Protein AF-A0A7W7PLB2-F1 (afdb_monomer_lite)

Foldseek 3Di:
DDDDPNADDDWDKAKAWPAKDAFCVPDDPHDGGFIKTKMKIKGKDFQVNHCPPCVVVVVVVPPDDDRIDMDIDIDMDTDDD

pLDDT: mean 78.59, std 14.05, range [53.31, 96.69]

Sequence (81 aa):
MLNLHGVNRNVSLDTRYLGIGTGTGTGTGTIMGETRAACSASTELHREGFTLDWRSMIRRGIAMIGATMRVELDIQAVPQE

Secondary structure (DSSP, 8-state):
-EEETTEEE----EEEEEEEEE--S-STT--TT-EEEEEEEEEEEEGGGGT--THHHHTTT-----SEEEEEEEEEE----

Structure (mmCIF, N/CA/C/O backbone):
data_AF-A0A7W7PLB2-F1
#
_entry.id   AF-A0A7W7PLB2-F1
#
loop_
_atom_site.group_PDB
_atom_site.id
_atom_site.type_symbol
_atom_site.label_atom_id
_atom_site.label_alt_id
_atom_site.label_comp_id
_atom_site.label_asym_id
_atom_site.label_entity_id
_atom_site.label_seq_id
_atom_site.pdbx_PDB_ins_code
_atom_site.Cartn_x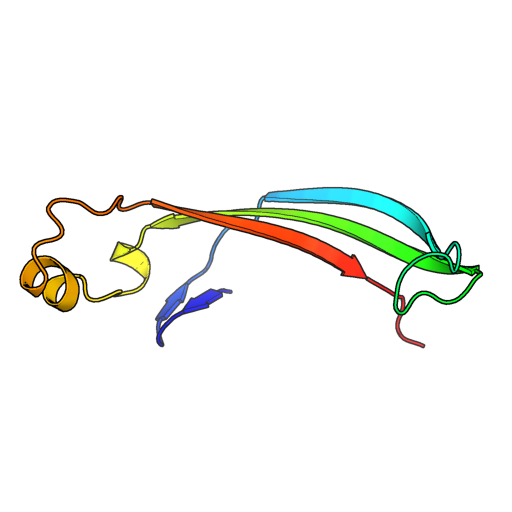
_atom_site.Cartn_y
_atom_site.Cartn_z
_atom_site.occupancy
_atom_site.B_iso_or_equiv
_atom_site.auth_seq_id
_atom_site.auth_comp_id
_atom_site.auth_asym_id
_atom_site.auth_atom_id
_atom_site.pdbx_PDB_model_num
ATOM 1 N N . MET A 1 1 ? -2.071 -7.631 4.648 1.00 81.94 1 MET A N 1
ATOM 2 C CA . MET A 1 1 ? -2.694 -7.286 5.947 1.00 81.94 1 MET A CA 1
ATOM 3 C C . MET A 1 1 ? -1.890 -6.148 6.553 1.00 81.94 1 MET A C 1
ATOM 5 O O . MET A 1 1 ? -0.671 -6.242 6.518 1.00 81.94 1 MET A O 1
ATOM 9 N N . LEU A 1 2 ? -2.533 -5.090 7.048 1.00 87.50 2 LEU A N 1
ATOM 10 C CA . LEU A 1 2 ? -1.854 -3.972 7.709 1.00 87.50 2 LEU A CA 1
ATOM 11 C C . LEU A 1 2 ? -1.963 -4.142 9.226 1.00 87.50 2 LEU A C 1
ATOM 13 O O . LEU A 1 2 ? -3.075 -4.251 9.746 1.00 87.50 2 LEU A O 1
ATOM 17 N N . ASN A 1 3 ? -0.817 -4.161 9.911 1.00 88.88 3 ASN A N 1
ATOM 18 C CA . ASN A 1 3 ? -0.741 -3.980 11.357 1.00 88.88 3 ASN A CA 1
ATOM 19 C C . ASN A 1 3 ? -0.385 -2.521 11.636 1.00 88.88 3 ASN A C 1
ATOM 21 O O . ASN A 1 3 ? 0.651 -2.041 11.177 1.00 88.88 3 ASN A O 1
ATOM 25 N N . LEU A 1 4 ? -1.233 -1.826 12.385 1.00 84.62 4 LEU A N 1
ATOM 26 C CA . LEU A 1 4 ? -0.942 -0.478 12.849 1.00 84.62 4 LEU A CA 1
ATOM 27 C C . LEU A 1 4 ? -1.391 -0.344 14.299 1.00 84.62 4 LEU A C 1
ATOM 29 O O . LEU A 1 4 ? -2.554 -0.582 14.615 1.00 84.62 4 LEU A O 1
ATOM 33 N N . HIS A 1 5 ? -0.457 0.025 15.178 1.00 82.88 5 HIS A N 1
ATOM 34 C CA . HIS A 1 5 ? -0.715 0.241 16.606 1.00 82.88 5 HIS A CA 1
ATOM 35 C C . HIS A 1 5 ? -1.458 -0.939 17.279 1.00 82.88 5 HIS A C 1
ATOM 37 O O . HIS A 1 5 ? -2.395 -0.761 18.057 1.00 82.88 5 HIS A O 1
ATOM 43 N N . GLY A 1 6 ? -1.061 -2.171 16.944 1.00 80.62 6 GLY A N 1
ATOM 44 C CA . GLY A 1 6 ? -1.663 -3.390 17.494 1.00 80.62 6 GLY A CA 1
ATOM 45 C C . GLY A 1 6 ? -2.991 -3.810 16.852 1.00 80.62 6 GLY A C 1
ATOM 46 O O . GLY A 1 6 ? -3.500 -4.877 17.184 1.00 80.62 6 GLY A O 1
ATOM 47 N N . VAL A 1 7 ? -3.531 -3.037 15.904 1.00 80.88 7 VAL A N 1
ATOM 48 C CA . VAL A 1 7 ? -4.724 -3.413 15.136 1.00 80.88 7 VAL A CA 1
ATOM 49 C C . VAL A 1 7 ? -4.325 -4.030 13.804 1.00 80.88 7 VAL A C 1
ATOM 51 O O . VAL A 1 7 ? -3.590 -3.427 13.024 1.00 80.88 7 VAL A O 1
ATOM 54 N N . ASN A 1 8 ? -4.868 -5.215 13.526 1.00 87.50 8 ASN A N 1
ATOM 55 C CA . ASN A 1 8 ? -4.741 -5.896 12.243 1.00 87.50 8 ASN A CA 1
ATOM 56 C C . ASN A 1 8 ? -6.000 -5.694 11.411 1.00 87.50 8 ASN A C 1
ATOM 58 O O . ASN A 1 8 ? -7.101 -6.025 11.853 1.00 87.50 8 ASN A O 1
ATOM 62 N N . ARG A 1 9 ? -5.838 -5.199 10.184 1.00 84.31 9 ARG A N 1
ATOM 63 C CA . ARG A 1 9 ? -6.953 -5.042 9.248 1.00 84.31 9 ARG A CA 1
ATOM 64 C C . ARG A 1 9 ? -6.521 -5.337 7.816 1.00 84.31 9 ARG A C 1
ATOM 66 O O . ARG A 1 9 ? -5.384 -5.078 7.413 1.00 84.31 9 ARG A O 1
ATOM 73 N N . ASN A 1 10 ? -7.446 -5.877 7.029 1.00 90.75 10 ASN A N 1
ATOM 74 C CA . ASN A 1 10 ? -7.265 -6.002 5.590 1.00 90.75 10 ASN A CA 1
ATOM 75 C C . ASN A 1 10 ? -7.516 -4.643 4.940 1.00 90.75 10 ASN A C 1
ATOM 77 O O . ASN A 1 10 ? -8.554 -4.025 5.166 1.00 90.75 10 ASN A O 1
ATOM 81 N N . VAL A 1 11 ? -6.549 -4.190 4.151 1.00 90.31 11 VAL A N 1
ATOM 82 C CA . VAL A 1 11 ? -6.611 -2.938 3.399 1.00 90.31 11 VAL A CA 1
ATOM 83 C C . VAL A 1 11 ? -6.364 -3.263 1.935 1.00 90.31 11 VAL A C 1
ATOM 85 O O . VAL A 1 11 ? -5.501 -4.090 1.627 1.00 90.31 11 VAL A O 1
ATOM 88 N N . SER A 1 12 ? -7.143 -2.652 1.049 1.00 93.06 12 SER A N 1
ATOM 89 C CA . SER A 1 12 ? -6.914 -2.751 -0.390 1.00 93.06 12 SER A CA 1
ATOM 90 C C . SER A 1 12 ? -5.794 -1.800 -0.775 1.00 93.06 12 SER A C 1
ATOM 92 O O . SER A 1 12 ? -5.791 -0.647 -0.346 1.00 93.06 12 SER A O 1
ATOM 94 N N . LEU A 1 13 ? -4.853 -2.289 -1.572 1.00 94.00 13 LEU A N 1
ATOM 95 C CA . LEU A 1 13 ? -3.730 -1.509 -2.064 1.00 94.00 13 LEU A CA 1
ATOM 96 C C . LEU A 1 13 ? -3.865 -1.385 -3.582 1.00 94.00 13 LEU A C 1
ATOM 98 O O . LEU A 1 13 ? -3.766 -2.387 -4.292 1.00 94.00 13 LEU A O 1
ATOM 102 N N . ASP A 1 14 ? -4.110 -0.174 -4.071 1.00 94.81 14 ASP A N 1
ATOM 103 C CA . ASP A 1 14 ? -4.092 0.101 -5.504 1.00 94.81 14 ASP A CA 1
ATOM 104 C C . ASP A 1 14 ? -2.638 0.118 -5.959 1.00 94.81 14 ASP A C 1
ATOM 106 O O . ASP A 1 14 ? -1.861 0.956 -5.512 1.00 94.81 14 ASP A O 1
ATOM 110 N N . THR A 1 15 ? -2.248 -0.861 -6.770 1.00 95.31 15 THR A N 1
ATOM 111 C CA . THR A 1 15 ? -0.849 -1.070 -7.150 1.00 95.31 15 THR A CA 1
ATOM 112 C C . THR A 1 15 ? -0.696 -0.921 -8.649 1.00 95.31 15 THR A C 1
ATOM 114 O O . THR A 1 15 ? -1.391 -1.579 -9.426 1.00 95.31 15 THR A O 1
ATOM 117 N N . ARG A 1 16 ? 0.270 -0.104 -9.063 1.00 96.69 16 ARG A N 1
ATOM 118 C CA . ARG A 1 16 ? 0.617 0.118 -10.458 1.00 96.69 16 ARG A CA 1
ATOM 119 C C . ARG A 1 16 ? 2.029 -0.368 -10.732 1.00 96.69 16 ARG A C 1
ATOM 121 O O . ARG A 1 16 ? 2.997 0.075 -10.120 1.00 96.69 16 ARG A O 1
ATOM 128 N N . TYR A 1 17 ? 2.148 -1.253 -11.711 1.00 94.00 17 TYR A N 1
ATOM 129 C CA . TYR A 1 17 ? 3.441 -1.645 -12.248 1.00 94.00 17 TYR A CA 1
ATOM 130 C C . TYR A 1 17 ? 3.999 -0.530 -13.140 1.00 94.00 17 TYR A C 1
ATOM 132 O O . TYR A 1 17 ? 3.315 -0.062 -14.053 1.00 94.00 17 TYR A O 1
ATOM 140 N N . LEU A 1 18 ? 5.224 -0.089 -12.853 1.00 92.31 18 LEU A N 1
ATOM 141 C CA . LEU A 1 18 ? 5.887 1.011 -13.560 1.00 92.31 18 LEU A CA 1
ATOM 142 C C . LEU A 1 18 ? 6.901 0.518 -14.597 1.00 92.31 18 LEU A C 1
ATOM 144 O O . LEU A 1 18 ? 7.315 1.291 -15.456 1.00 92.31 18 LEU A O 1
ATOM 148 N N . GLY A 1 19 ? 7.266 -0.762 -14.549 1.00 90.69 19 GLY A N 1
ATOM 149 C CA . GLY A 1 19 ? 8.179 -1.381 -15.500 1.00 90.69 19 GLY A CA 1
ATOM 150 C C . GLY A 1 19 ? 9.383 -2.032 -14.834 1.00 90.69 19 GLY A C 1
ATOM 151 O O . GLY A 1 19 ? 9.553 -1.998 -13.614 1.00 90.69 19 GLY A O 1
ATOM 152 N N . ILE A 1 20 ? 10.225 -2.619 -15.679 1.00 90.06 20 ILE A N 1
ATOM 153 C CA . ILE A 1 20 ? 11.547 -3.122 -15.320 1.00 90.06 20 ILE A CA 1
ATOM 154 C C . ILE A 1 20 ? 12.582 -2.232 -15.998 1.00 90.06 20 ILE A C 1
ATOM 156 O O . ILE A 1 20 ? 12.442 -1.888 -17.172 1.00 90.06 20 ILE A O 1
ATOM 160 N N . GLY A 1 21 ? 13.619 -1.872 -15.256 1.00 85.00 21 GLY A N 1
ATOM 161 C CA . GLY A 1 21 ? 14.776 -1.148 -15.753 1.00 85.00 21 GLY A CA 1
ATOM 162 C C . GLY A 1 21 ? 16.064 -1.764 -15.231 1.00 85.00 21 GLY A C 1
ATOM 163 O O . GLY A 1 21 ? 16.073 -2.518 -14.260 1.00 85.00 21 GLY A O 1
ATOM 164 N N . THR A 1 22 ? 17.168 -1.437 -15.883 1.00 82.12 22 THR A N 1
ATOM 165 C CA . THR A 1 22 ? 18.508 -1.783 -15.412 1.00 82.12 22 THR A CA 1
ATOM 166 C C . THR A 1 22 ? 19.096 -0.613 -14.637 1.00 82.12 22 THR A C 1
ATOM 168 O O . THR A 1 22 ? 19.019 0.529 -15.095 1.00 82.12 22 THR A O 1
ATOM 171 N N . GLY A 1 23 ? 19.708 -0.888 -13.487 1.00 73.06 23 GLY A N 1
ATOM 172 C CA . GLY A 1 23 ? 20.448 0.104 -12.718 1.00 73.06 23 GLY A CA 1
ATOM 173 C C . GLY A 1 23 ? 21.524 0.764 -13.581 1.00 73.06 23 GLY A C 1
ATOM 174 O O . GLY A 1 23 ? 22.361 0.087 -14.176 1.00 73.06 23 GLY A O 1
ATOM 175 N N . THR A 1 24 ? 21.498 2.093 -13.660 1.00 68.69 24 THR A N 1
ATOM 176 C CA . THR A 1 24 ? 22.441 2.895 -14.458 1.00 68.69 24 THR A CA 1
ATOM 177 C C . THR A 1 24 ? 23.708 3.271 -13.684 1.00 68.69 24 THR A C 1
ATOM 179 O O . THR A 1 24 ? 24.521 4.034 -14.189 1.00 68.69 24 THR A O 1
ATOM 182 N N . GLY A 1 25 ? 23.870 2.796 -12.441 1.00 62.03 25 GLY A N 1
ATOM 183 C CA . GLY A 1 25 ? 25.024 3.083 -11.576 1.00 62.03 25 GLY A CA 1
ATOM 184 C C . GLY A 1 25 ? 25.187 4.548 -11.147 1.00 62.03 25 GLY A C 1
ATOM 185 O O . GLY A 1 25 ? 26.195 4.893 -10.540 1.00 62.03 25 GLY A O 1
ATOM 186 N N . THR A 1 26 ? 24.228 5.423 -11.464 1.00 63.31 26 THR A N 1
ATOM 187 C CA . THR A 1 26 ? 24.282 6.869 -11.179 1.00 63.31 26 THR A CA 1
ATOM 188 C C . THR A 1 26 ? 23.549 7.279 -9.896 1.00 63.31 26 THR A C 1
ATOM 190 O O . THR A 1 26 ? 23.589 8.451 -9.528 1.00 63.31 26 THR A O 1
ATOM 193 N N . GLY A 1 27 ? 22.898 6.338 -9.198 1.00 60.56 27 GLY A N 1
ATOM 194 C CA . GLY A 1 27 ? 22.221 6.563 -7.914 1.00 60.56 27 GLY A CA 1
ATOM 195 C C . GLY A 1 27 ? 22.925 5.883 -6.734 1.00 60.56 27 GLY A C 1
ATOM 196 O O . GLY A 1 27 ? 23.505 4.805 -6.892 1.00 60.56 27 GLY A O 1
ATOM 197 N N . THR A 1 28 ? 22.847 6.488 -5.542 1.00 53.31 28 THR A N 1
ATOM 198 C CA . THR A 1 28 ? 23.397 5.949 -4.284 1.00 53.31 28 THR A CA 1
ATOM 199 C C . THR A 1 28 ? 22.854 4.540 -4.022 1.00 53.31 28 THR A C 1
ATOM 201 O O . THR A 1 28 ? 21.681 4.379 -3.702 1.00 53.31 28 THR A O 1
ATOM 204 N N . GLY A 1 29 ? 23.704 3.518 -4.173 1.00 61.31 29 GLY A N 1
ATOM 205 C CA . GLY A 1 29 ? 23.346 2.114 -3.922 1.00 61.31 29 GLY A CA 1
ATOM 206 C C . GLY A 1 29 ? 22.823 1.324 -5.130 1.00 61.31 29 GLY A C 1
ATOM 207 O O . GLY A 1 29 ? 22.183 0.294 -4.932 1.00 61.31 29 GLY A O 1
ATOM 208 N N . THR A 1 30 ? 23.071 1.775 -6.366 1.00 60.91 30 THR A N 1
ATOM 209 C CA . THR A 1 30 ? 22.745 1.007 -7.587 1.00 60.91 30 THR A CA 1
ATOM 210 C C . THR A 1 30 ? 23.992 0.421 -8.246 1.00 60.91 30 THR A C 1
ATOM 212 O O . THR A 1 30 ? 24.992 1.118 -8.413 1.00 60.91 30 THR A O 1
ATOM 215 N N . ILE A 1 31 ? 23.925 -0.851 -8.650 1.00 70.81 31 ILE A N 1
ATOM 216 C CA . ILE A 1 31 ? 24.976 -1.513 -9.434 1.00 70.81 31 ILE A CA 1
ATOM 217 C C . ILE A 1 31 ? 24.616 -1.402 -10.922 1.00 70.81 31 ILE A C 1
ATOM 219 O O . ILE A 1 31 ? 23.458 -1.566 -11.311 1.00 70.81 31 ILE A O 1
ATOM 223 N N . MET A 1 32 ? 25.612 -1.099 -11.758 1.00 76.44 32 MET A N 1
ATOM 224 C CA . MET A 1 32 ? 25.466 -1.101 -13.218 1.00 76.44 32 MET A CA 1
ATOM 225 C C . MET A 1 32 ? 24.955 -2.464 -13.702 1.00 76.44 32 MET A C 1
ATOM 227 O O . MET A 1 32 ? 25.584 -3.487 -13.442 1.00 76.44 32 MET A O 1
ATOM 231 N N . GLY A 1 33 ? 23.837 -2.468 -14.427 1.00 74.56 33 GLY A N 1
ATOM 232 C CA . GLY A 1 33 ? 23.275 -3.677 -15.040 1.00 74.56 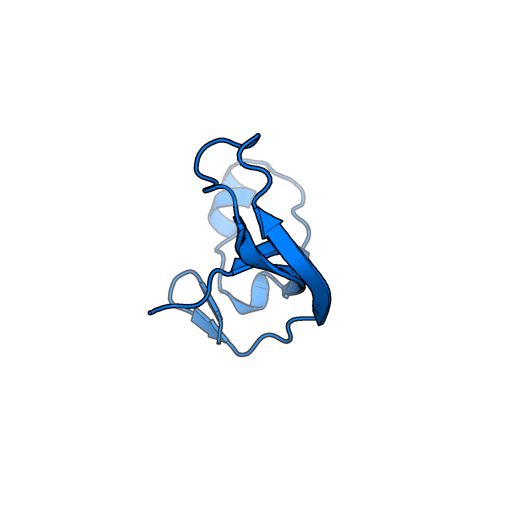33 GLY A CA 1
ATOM 233 C C . GLY A 1 33 ? 22.370 -4.517 -14.134 1.00 74.56 33 GLY A C 1
ATOM 234 O O . GLY A 1 33 ? 21.831 -5.523 -14.589 1.00 74.56 33 GLY A O 1
ATOM 235 N N . GLU A 1 34 ? 22.142 -4.10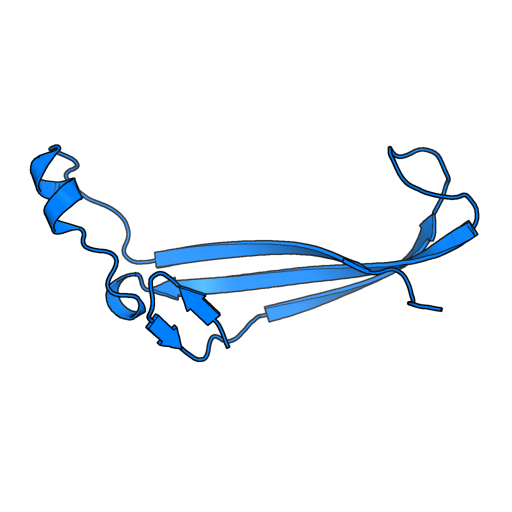9 -12.884 1.00 82.56 34 GLU A N 1
ATOM 236 C CA . GLU A 1 34 ? 21.216 -4.805 -11.987 1.00 82.56 34 GLU A CA 1
ATOM 237 C C . GLU A 1 34 ? 19.767 -4.649 -12.473 1.00 82.56 34 GLU A C 1
ATOM 239 O O . GLU A 1 34 ? 19.286 -3.531 -12.669 1.00 82.56 34 GLU A O 1
ATOM 244 N N . THR A 1 35 ? 19.055 -5.762 -12.663 1.00 85.94 35 THR A N 1
ATOM 245 C CA . THR A 1 35 ? 17.636 -5.729 -13.046 1.00 85.94 35 THR A CA 1
ATOM 246 C C . THR A 1 35 ? 16.793 -5.278 -11.861 1.00 85.94 35 THR A C 1
ATOM 248 O O . THR A 1 35 ? 16.879 -5.846 -10.776 1.00 85.94 35 THR A O 1
ATOM 251 N N . ARG A 1 36 ? 15.948 -4.270 -12.070 1.00 88.38 36 ARG 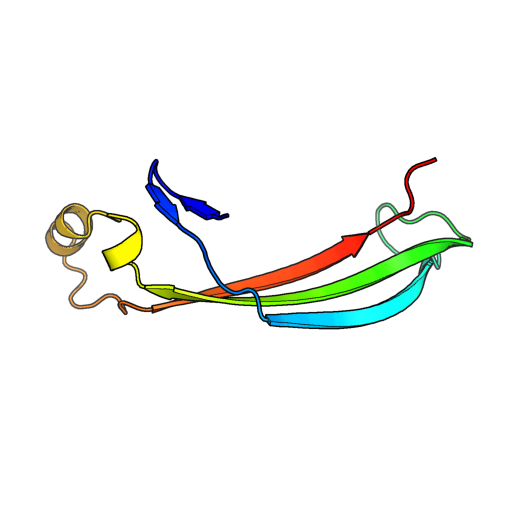A N 1
ATOM 252 C CA . ARG A 1 36 ? 15.060 -3.707 -11.054 1.00 88.38 36 ARG A CA 1
ATOM 253 C C . ARG A 1 36 ? 13.650 -3.580 -11.597 1.00 88.38 36 ARG A C 1
ATOM 255 O O . ARG A 1 36 ? 13.457 -3.091 -12.705 1.00 88.38 36 ARG A O 1
ATOM 262 N N . ALA A 1 37 ? 12.666 -3.971 -10.802 1.00 90.88 37 ALA A N 1
ATOM 263 C CA . ALA A 1 37 ? 11.266 -3.667 -11.058 1.00 90.88 37 ALA A CA 1
ATOM 264 C C . ALA A 1 37 ? 10.843 -2.460 -10.218 1.00 90.88 37 ALA A C 1
ATOM 266 O O . ALA A 1 37 ? 11.225 -2.346 -9.052 1.00 90.88 37 ALA A O 1
ATOM 267 N N . ALA A 1 38 ? 10.039 -1.579 -10.802 1.00 91.25 38 ALA A N 1
ATOM 268 C CA . ALA A 1 38 ? 9.420 -0.470 -10.097 1.00 91.25 38 ALA A CA 1
ATOM 269 C C . ALA A 1 38 ? 7.902 -0.660 -10.052 1.00 91.25 38 ALA A C 1
ATOM 271 O O . ALA A 1 38 ? 7.262 -1.015 -11.050 1.00 91.25 38 ALA A O 1
ATOM 272 N N . CYS A 1 39 ? 7.314 -0.389 -8.896 1.00 93.81 39 CYS A N 1
ATOM 273 C CA . CYS A 1 39 ? 5.876 -0.245 -8.751 1.00 93.81 39 CYS A CA 1
ATOM 274 C C . CYS A 1 39 ? 5.558 0.900 -7.794 1.00 93.81 39 CYS A C 1
ATOM 276 O O . CYS A 1 39 ? 6.326 1.197 -6.881 1.00 93.81 39 CYS A O 1
ATOM 278 N N . SER A 1 40 ? 4.423 1.548 -8.020 1.00 95.44 40 SER A N 1
ATOM 279 C CA . SER A 1 40 ? 3.834 2.451 -7.041 1.00 95.44 40 SER A CA 1
ATOM 280 C C . SER A 1 40 ? 2.591 1.807 -6.461 1.00 95.44 40 SER A C 1
ATOM 282 O O . SER A 1 40 ? 1.922 1.005 -7.121 1.00 95.44 40 SER A O 1
ATOM 284 N N . ALA A 1 41 ? 2.287 2.127 -5.213 1.00 95.62 41 ALA A N 1
ATOM 285 C CA . ALA A 1 41 ? 1.091 1.627 -4.574 1.00 95.62 41 ALA A CA 1
ATOM 286 C C . ALA A 1 41 ? 0.474 2.681 -3.657 1.00 95.62 41 ALA A C 1
ATOM 288 O O . ALA A 1 41 ? 1.189 3.438 -3.003 1.00 95.62 41 ALA A O 1
ATOM 289 N N . SER A 1 42 ? -0.853 2.740 -3.605 1.00 95.56 42 SER A N 1
ATOM 290 C CA . SER A 1 42 ? -1.571 3.700 -2.775 1.00 95.56 42 SER A CA 1
ATOM 291 C C . SER A 1 42 ? -2.766 3.076 -2.066 1.00 95.56 42 SER A C 1
ATOM 293 O O . SER A 1 42 ? -3.354 2.092 -2.520 1.00 95.56 42 SER A O 1
ATOM 295 N N . THR A 1 43 ? -3.115 3.627 -0.909 1.00 94.62 43 THR A N 1
ATOM 296 C CA . THR A 1 43 ? -4.334 3.255 -0.187 1.00 94.62 43 THR A CA 1
ATOM 297 C C . THR A 1 43 ? -4.811 4.399 0.692 1.00 94.62 43 THR A C 1
ATOM 299 O O . THR A 1 43 ? -4.015 5.214 1.162 1.00 94.62 43 THR A O 1
ATOM 302 N N . GLU A 1 44 ? -6.116 4.453 0.932 1.00 91.06 44 GLU A N 1
ATOM 303 C CA . GLU A 1 44 ? -6.720 5.349 1.909 1.00 91.06 44 GLU A CA 1
ATOM 304 C C . GLU A 1 44 ? -7.165 4.553 3.135 1.00 91.06 44 GLU A C 1
ATOM 306 O O . GLU A 1 44 ? -7.836 3.524 3.046 1.00 91.06 44 GLU A O 1
ATOM 311 N N . LEU A 1 45 ? -6.773 5.043 4.305 1.00 88.50 45 LEU A N 1
ATOM 312 C CA . LEU A 1 45 ? -7.070 4.460 5.600 1.00 88.50 45 LEU A CA 1
ATOM 313 C C . LEU A 1 45 ? -7.966 5.407 6.386 1.00 88.50 45 LEU A C 1
ATOM 315 O O . LEU A 1 45 ? -7.746 6.615 6.410 1.00 88.50 45 LEU A O 1
ATOM 319 N N . HIS A 1 46 ? -8.926 4.844 7.110 1.00 83.50 46 HIS A N 1
ATOM 320 C CA . HIS A 1 46 ? -9.727 5.594 8.071 1.00 83.50 46 HIS A CA 1
ATOM 321 C C . HIS A 1 46 ? -9.184 5.365 9.479 1.00 83.50 46 HIS A C 1
ATOM 323 O O . HIS A 1 46 ? -9.099 4.228 9.949 1.00 83.50 46 HIS A O 1
ATOM 329 N N . ARG A 1 47 ? -8.825 6.450 10.169 1.00 76.12 47 ARG A N 1
ATOM 330 C CA . ARG A 1 47 ? -8.163 6.423 11.485 1.00 76.12 47 ARG A CA 1
ATOM 331 C C . ARG A 1 47 ? -8.952 5.670 12.562 1.00 76.12 47 ARG A C 1
ATOM 333 O O . ARG A 1 47 ? -8.364 5.038 13.437 1.00 76.12 47 ARG A O 1
ATOM 340 N N . GLU A 1 48 ? -10.282 5.719 12.494 1.00 70.44 48 GLU A N 1
ATOM 341 C CA . GLU A 1 48 ? -11.187 5.004 13.404 1.00 70.44 48 GLU A CA 1
ATOM 342 C C . GLU A 1 48 ? -11.056 3.484 13.289 1.00 70.44 48 GLU A C 1
ATOM 344 O O . GLU A 1 48 ? -11.289 2.770 14.261 1.00 70.44 48 GLU A O 1
ATOM 349 N N . GLY A 1 49 ? -10.587 2.990 12.141 1.00 63.53 49 GLY A N 1
ATOM 350 C CA . GLY A 1 49 ? -10.297 1.579 11.918 1.00 63.53 49 GLY A CA 1
ATOM 351 C C . GLY A 1 49 ? -9.046 1.060 12.632 1.00 63.53 49 GLY A C 1
ATOM 352 O O . GLY A 1 49 ? -8.864 -0.154 12.648 1.00 63.53 49 GLY A O 1
ATOM 353 N N . PHE A 1 50 ? -8.213 1.937 13.214 1.00 58.16 50 PHE A N 1
ATOM 354 C CA . PHE A 1 50 ? -6.913 1.587 13.816 1.00 58.16 50 PHE A CA 1
ATOM 355 C C . PHE A 1 50 ? -6.716 2.122 15.244 1.00 58.16 50 PHE A C 1
ATOM 357 O O . PHE A 1 50 ? -5.602 2.102 15.763 1.00 58.16 50 PHE A O 1
ATOM 364 N N . THR A 1 51 ? -7.785 2.588 15.909 1.00 59.91 51 THR A N 1
ATOM 365 C CA . THR A 1 51 ? -7.745 3.066 17.313 1.00 59.91 51 THR A CA 1
ATOM 366 C C . THR A 1 51 ? -6.619 4.068 17.608 1.00 59.91 51 THR A C 1
ATOM 368 O O . THR A 1 51 ? -6.048 4.081 18.696 1.00 59.91 51 THR A O 1
ATOM 371 N N . LEU A 1 52 ? -6.296 4.943 16.652 1.00 62.84 52 LEU A N 1
ATOM 372 C CA . LEU A 1 52 ? -5.378 6.055 16.896 1.00 62.84 52 LEU A CA 1
ATOM 373 C C . LEU A 1 52 ? -6.078 7.051 17.843 1.00 62.84 52 LEU A C 1
ATOM 375 O O . LEU A 1 52 ? -6.993 7.773 17.435 1.00 62.84 52 LEU A O 1
ATOM 379 N N . ASP A 1 53 ? -5.713 7.030 19.132 1.00 58.78 53 ASP A N 1
ATOM 380 C CA . ASP A 1 53 ? -6.409 7.774 20.191 1.00 58.78 53 ASP A CA 1
ATOM 381 C C . ASP A 1 53 ? -6.197 9.290 20.077 1.00 58.78 53 ASP A C 1
ATOM 383 O O . ASP A 1 53 ? -5.265 9.904 20.608 1.00 58.78 53 ASP A O 1
ATOM 387 N N . TRP A 1 54 ? -7.141 9.915 19.393 1.00 57.16 54 TRP A N 1
ATOM 388 C CA . TRP A 1 54 ? -7.256 11.352 19.219 1.00 57.16 54 TRP A CA 1
ATOM 389 C C . TRP A 1 54 ? -7.594 12.110 20.514 1.00 57.16 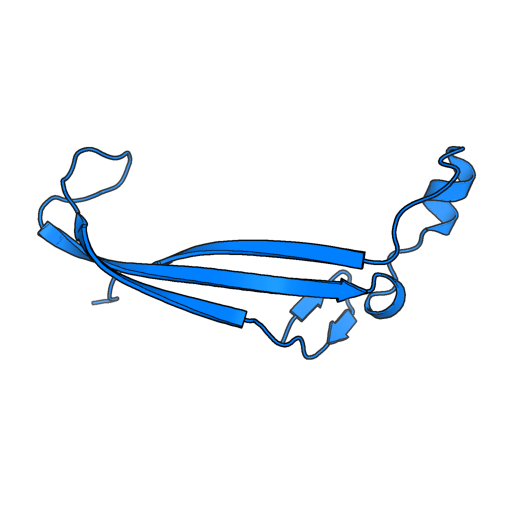54 TRP A C 1
ATOM 391 O O . TRP A 1 54 ? -7.458 13.335 20.535 1.00 57.16 54 TRP A O 1
ATOM 401 N N . ARG A 1 55 ? -7.967 11.438 21.621 1.00 55.75 55 ARG A N 1
ATOM 402 C CA . ARG A 1 55 ? -8.176 12.110 22.922 1.00 55.75 55 ARG A CA 1
ATOM 403 C C . ARG A 1 55 ? -6.899 12.754 23.455 1.00 55.75 55 ARG A C 1
ATOM 405 O O . ARG A 1 55 ? -6.968 13.723 24.211 1.00 55.75 55 ARG A O 1
ATOM 412 N N . SER A 1 56 ? -5.732 12.248 23.060 1.00 58.12 56 SER A N 1
ATOM 413 C CA . SER A 1 56 ? -4.443 12.895 23.328 1.00 58.12 56 SER A CA 1
ATOM 414 C C . SER A 1 56 ? -4.256 14.204 22.539 1.00 58.12 56 SER A C 1
ATOM 416 O O . SER A 1 56 ? -3.606 15.125 23.033 1.00 58.12 56 SER A O 1
ATOM 418 N N . MET A 1 57 ? -4.863 14.315 21.351 1.00 57.88 57 MET A N 1
ATOM 419 C CA . MET A 1 57 ? -4.726 15.444 20.421 1.00 57.88 57 MET A CA 1
ATOM 420 C C . MET A 1 57 ? -5.726 16.577 20.695 1.00 57.88 57 MET A C 1
ATOM 422 O O . MET A 1 57 ? -5.321 17.738 20.656 1.00 57.88 57 MET A O 1
ATOM 426 N N . ILE A 1 58 ? -6.980 16.279 21.077 1.00 59.91 58 ILE A N 1
ATOM 427 C CA . ILE A 1 58 ? -7.934 17.312 21.556 1.00 59.91 58 ILE A CA 1
ATOM 428 C C . ILE A 1 58 ? -7.333 18.086 22.731 1.00 59.91 58 ILE A C 1
ATOM 430 O O . ILE A 1 58 ? -7.433 19.307 22.813 1.00 59.91 58 ILE A O 1
ATOM 434 N N . ARG A 1 59 ? -6.655 17.365 23.633 1.00 57.34 59 ARG A N 1
ATOM 435 C CA . ARG A 1 59 ? -6.007 17.928 24.824 1.00 57.34 59 ARG A CA 1
ATOM 436 C C . ARG A 1 59 ? -4.895 18.927 24.491 1.00 57.34 59 ARG A C 1
ATOM 438 O O . ARG A 1 59 ? -4.502 19.695 25.358 1.00 57.34 59 ARG A O 1
ATOM 445 N N . ARG A 1 60 ? -4.392 18.907 23.251 1.00 59.56 60 ARG A N 1
ATOM 446 C CA . ARG A 1 60 ? -3.359 19.810 22.724 1.00 59.56 60 ARG A CA 1
ATOM 447 C C . ARG A 1 60 ? -3.939 20.979 21.913 1.00 59.56 60 ARG A C 1
ATOM 449 O O . ARG A 1 60 ? -3.167 21.724 21.324 1.00 59.56 60 ARG A O 1
ATOM 456 N N . GLY A 1 61 ? -5.265 21.153 21.870 1.00 53.88 61 GLY A N 1
ATOM 457 C CA . GLY A 1 61 ? -5.910 22.295 21.208 1.00 53.88 61 GLY A CA 1
ATOM 458 C C . GLY A 1 61 ? -5.969 22.216 19.677 1.00 53.88 61 GLY A C 1
ATOM 459 O O . GLY A 1 61 ? -6.222 23.226 19.026 1.00 53.88 61 GLY A O 1
ATOM 460 N N . ILE A 1 62 ? -5.746 21.038 19.083 1.00 60.56 62 ILE A N 1
ATOM 461 C CA . ILE A 1 62 ? -5.855 20.845 17.630 1.00 60.56 62 ILE A CA 1
ATOM 462 C C . ILE A 1 62 ? -7.334 20.639 17.289 1.00 60.56 62 ILE A C 1
ATOM 464 O O . ILE A 1 62 ? -7.910 19.598 17.601 1.00 60.56 62 ILE A O 1
ATOM 468 N N . ALA A 1 63 ? -7.953 21.656 16.685 1.00 56.19 63 ALA A N 1
ATOM 469 C CA . ALA A 1 63 ? -9.404 21.732 16.530 1.00 56.19 63 ALA A CA 1
ATOM 470 C C . ALA A 1 63 ? -9.997 20.671 15.584 1.00 56.19 63 ALA A C 1
ATOM 472 O O . ALA A 1 63 ? -11.130 20.255 15.803 1.00 56.19 63 ALA A O 1
ATOM 473 N N . MET A 1 64 ? -9.257 20.193 14.575 1.00 56.12 64 MET A N 1
ATOM 474 C CA . MET A 1 64 ? -9.709 19.132 13.664 1.00 56.12 64 MET A CA 1
ATOM 475 C C . MET A 1 64 ? -8.526 18.409 13.010 1.00 56.12 64 MET A C 1
ATOM 477 O O . MET A 1 64 ? -7.593 19.043 12.528 1.00 56.12 64 MET A O 1
ATOM 481 N N . ILE A 1 65 ? -8.592 17.077 12.956 1.00 64.19 65 ILE A N 1
ATOM 482 C CA . ILE A 1 65 ?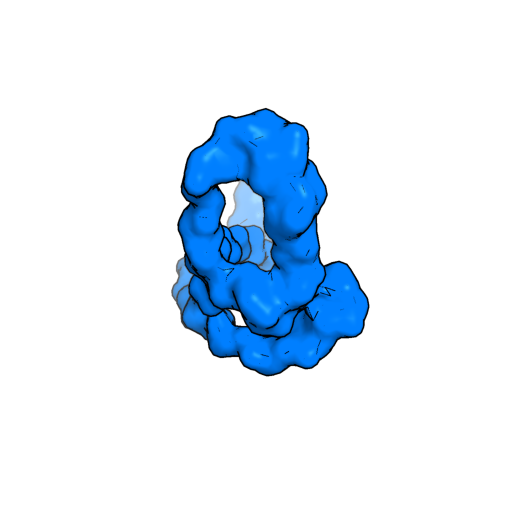 -7.694 16.214 12.175 1.00 64.19 65 ILE A CA 1
ATOM 483 C C . ILE A 1 65 ? -8.587 15.359 11.280 1.00 64.19 65 ILE A C 1
ATOM 485 O O . ILE A 1 65 ? -9.531 14.742 11.779 1.00 64.19 65 ILE A O 1
ATOM 489 N N . GLY A 1 66 ? -8.298 15.334 9.977 1.00 65.19 66 GLY A N 1
ATOM 490 C CA . GLY A 1 66 ? -9.044 14.530 9.010 1.00 65.19 66 GLY A CA 1
ATOM 491 C C . GLY A 1 66 ? -9.070 13.049 9.398 1.00 65.19 66 GLY A C 1
ATOM 492 O O . GLY A 1 66 ? -8.082 12.503 9.887 1.00 65.19 66 GLY A O 1
ATOM 493 N N . ALA A 1 67 ? -10.217 12.396 9.202 1.00 74.56 67 ALA A N 1
ATOM 494 C CA . ALA A 1 67 ? -10.375 10.973 9.501 1.00 74.56 67 ALA A CA 1
ATOM 495 C C . ALA A 1 67 ? -9.622 10.064 8.514 1.00 74.56 67 ALA A C 1
ATOM 497 O O . ALA A 1 67 ? -9.362 8.904 8.833 1.00 74.56 67 ALA A O 1
ATOM 498 N N . THR A 1 68 ? -9.269 10.598 7.344 1.00 83.62 68 THR A N 1
ATOM 499 C CA . THR A 1 68 ? -8.653 9.869 6.236 1.00 83.62 68 THR A CA 1
ATOM 500 C C . THR A 1 68 ? -7.148 10.105 6.196 1.00 83.62 68 THR A C 1
ATOM 502 O O . THR A 1 68 ? -6.681 11.241 6.273 1.00 83.62 68 THR A O 1
ATOM 505 N N . MET A 1 69 ? -6.393 9.024 6.047 1.00 85.31 69 MET A N 1
ATOM 506 C CA . MET A 1 69 ? -4.950 9.019 5.846 1.00 85.31 69 MET A CA 1
ATOM 507 C C . MET A 1 69 ? -4.660 8.355 4.506 1.00 85.31 69 MET A C 1
ATOM 509 O O . MET A 1 69 ? -5.041 7.204 4.309 1.00 85.31 69 MET A O 1
ATOM 513 N N . ARG A 1 70 ? -3.969 9.045 3.600 1.00 89.62 70 ARG A N 1
ATOM 514 C CA . ARG A 1 70 ? -3.485 8.429 2.364 1.00 89.62 70 ARG A CA 1
ATOM 515 C C . ARG A 1 70 ? -2.063 7.928 2.564 1.00 89.62 70 ARG A C 1
ATOM 517 O O . ARG A 1 70 ? -1.219 8.654 3.084 1.00 89.62 70 ARG A O 1
ATOM 524 N N . VAL A 1 71 ? -1.820 6.684 2.178 1.00 91.00 71 VAL A N 1
ATOM 525 C CA . VAL A 1 71 ? -0.497 6.063 2.166 1.00 91.00 71 VAL A CA 1
ATOM 526 C C . VAL A 1 71 ? -0.080 5.913 0.714 1.00 91.00 71 VAL A C 1
ATOM 528 O O . VAL A 1 71 ? -0.828 5.350 -0.084 1.00 91.00 71 VAL A O 1
ATOM 531 N N . GLU A 1 72 ? 1.104 6.416 0.392 1.00 95.31 72 GLU A N 1
ATOM 532 C CA . GLU A 1 72 ? 1.733 6.320 -0.924 1.00 95.31 72 GLU A CA 1
ATOM 533 C C . GLU A 1 72 ? 3.067 5.584 -0.757 1.00 95.31 72 GLU A C 1
ATOM 535 O O . GLU A 1 72 ? 3.821 5.848 0.183 1.00 95.31 72 GLU A O 1
ATOM 540 N N . LEU A 1 73 ? 3.320 4.609 -1.627 1.00 94.25 73 LEU A N 1
ATOM 541 C CA . LEU A 1 73 ? 4.496 3.749 -1.611 1.00 94.25 73 LEU A CA 1
ATOM 542 C C . LEU A 1 73 ? 5.161 3.793 -2.983 1.00 94.25 73 LEU A C 1
ATOM 544 O O . LEU A 1 73 ? 4.548 3.403 -3.976 1.00 94.25 73 LEU A O 1
ATOM 548 N N . ASP A 1 74 ? 6.431 4.181 -3.007 1.00 94.06 74 ASP A N 1
ATOM 549 C CA . ASP A 1 74 ? 7.312 4.009 -4.157 1.00 94.06 74 ASP A CA 1
ATOM 550 C C . ASP A 1 74 ? 8.236 2.823 -3.889 1.00 94.06 74 ASP A C 1
ATOM 552 O O . ASP A 1 74 ? 9.054 2.841 -2.965 1.00 94.06 74 ASP A O 1
ATOM 556 N N . ILE A 1 75 ? 8.072 1.757 -4.670 1.00 91.88 75 ILE A N 1
ATOM 557 C CA . ILE A 1 75 ? 8.723 0.470 -4.433 1.00 91.88 75 ILE A CA 1
ATOM 558 C C . ILE A 1 75 ? 9.690 0.182 -5.578 1.00 91.88 75 ILE A C 1
ATOM 560 O O . ILE A 1 75 ? 9.337 0.237 -6.758 1.00 91.88 75 ILE A O 1
ATOM 564 N N . GLN A 1 76 ? 10.914 -0.187 -5.206 1.00 91.00 76 GLN A N 1
ATOM 565 C CA . GLN A 1 76 ? 11.904 -0.763 -6.107 1.00 91.00 76 GLN A CA 1
ATOM 566 C C . GLN A 1 76 ? 12.281 -2.149 -5.599 1.00 91.00 76 GLN A C 1
ATOM 568 O O . GLN A 1 76 ? 12.677 -2.301 -4.443 1.00 91.00 76 GLN A O 1
ATOM 573 N N . ALA A 1 77 ? 12.160 -3.149 -6.464 1.00 89.56 77 ALA A N 1
ATOM 574 C CA . ALA A 1 77 ? 12.498 -4.529 -6.158 1.00 89.56 77 ALA A CA 1
ATOM 575 C C . ALA A 1 77 ? 13.667 -4.991 -7.029 1.00 89.56 77 ALA A C 1
ATOM 577 O O . ALA A 1 77 ? 13.676 -4.767 -8.240 1.00 89.56 77 ALA A O 1
ATOM 578 N N . VAL A 1 78 ? 14.628 -5.660 -6.400 1.00 89.25 78 VAL A N 1
ATOM 579 C CA . VAL A 1 78 ? 15.701 -6.412 -7.058 1.00 89.25 78 VAL A CA 1
ATOM 580 C C . VAL A 1 78 ? 15.384 -7.904 -6.928 1.00 89.25 78 VAL A C 1
ATOM 582 O O . VAL A 1 78 ? 14.840 -8.309 -5.895 1.00 89.25 78 VAL A O 1
ATOM 585 N N . PRO A 1 79 ? 15.648 -8.727 -7.955 1.00 85.38 79 PRO A N 1
ATOM 586 C CA . PRO A 1 79 ? 15.504 -10.168 -7.832 1.00 85.38 79 PRO A CA 1
ATOM 587 C C . PRO A 1 79 ? 16.469 -10.681 -6.757 1.00 85.38 79 PRO A C 1
ATOM 589 O O . PRO A 1 79 ? 17.632 -10.287 -6.721 1.00 85.38 79 PRO A O 1
ATOM 592 N N . GLN A 1 80 ? 15.966 -11.535 -5.868 1.00 79.50 80 GLN A N 1
ATOM 593 C CA . GLN A 1 80 ? 16.808 -12.256 -4.920 1.00 79.50 80 GLN A CA 1
ATOM 594 C C . GLN A 1 80 ? 17.484 -13.417 -5.663 1.00 79.50 80 GLN A C 1
ATOM 596 O O . GLN A 1 80 ? 16.804 -14.108 -6.425 1.00 79.50 80 GLN A O 1
ATOM 601 N N . GLU A 1 81 ? 18.792 -13.596 -5.464 1.00 69.31 81 GLU A N 1
ATOM 602 C CA . GLU A 1 81 ? 19.552 -14.747 -5.986 1.00 69.31 81 GLU A CA 1
ATOM 603 C C . GLU A 1 81 ? 19.131 -16.077 -5.341 1.00 69.31 81 GLU A C 1
ATOM 605 O O . GLU A 1 81 ? 18.739 -16.075 -4.146 1.00 69.31 81 GLU A O 1
#

InterPro domains:
  IPR007372 Lipid/polyisoprenoid-binding, YceI-like [PF04264] (2-77)
  IPR036761 Lipid/polyisoprenoid-binding, YceI-like superfamily [G3DSA:2.40.128.110] (1-80)
  IPR036761 Lipid/polyisoprenoid-binding, YceI-like superfamily [SSF101874] (2-80)

Organism: NCBI:txid66427

Radius of gyration: 18.46 Å; chains: 1; bounding box: 37×37×41 Å